Protein AF-A0AA88CLH5-F1 (afdb_monomer)

Sequence (99 aa):
MVIEKLLVIVVACMLAKANALSVSETPLQIAKDNCEAQCGNVKIPFPFGIGSNCFIDKWFEVFCNKSTTPHRPFLKHTQWEVLDITDFYTDPYRYGGIQ

InterPro domains:
  IPR025287 Wall-associated receptor kinase, galacturonan-binding domain [PF13947] (35-86)

Structure (mmCIF, N/CA/C/O backbone):
data_AF-A0AA88CLH5-F1
#
_entry.id   AF-A0AA88CLH5-F1
#
loop_
_atom_site.group_PDB
_atom_site.id
_atom_site.type_symbol
_atom_site.label_atom_id
_atom_site.label_alt_id
_atom_site.label_comp_id
_atom_site.label_asym_id
_atom_site.label_entity_id
_atom_site.label_seq_id
_atom_site.pdbx_PDB_ins_code
_atom_site.Cartn_x
_atom_site.Cartn_y
_atom_site.Cartn_z
_atom_site.occupancy
_atom_site.B_iso_or_equiv
_atom_site.auth_seq_id
_atom_site.auth_comp_id
_atom_site.auth_asym_id
_atom_site.auth_atom_id
_atom_site.pdbx_PDB_model_num
ATOM 1 N N . MET A 1 1 ? -10.288 -33.584 -57.149 1.00 58.69 1 MET A N 1
ATOM 2 C CA . MET A 1 1 ? -10.444 -32.117 -56.995 1.00 58.69 1 MET A CA 1
ATOM 3 C C . MET A 1 1 ? -10.748 -31.654 -55.561 1.00 58.69 1 MET A C 1
ATOM 5 O O . MET A 1 1 ? -10.463 -30.507 -55.257 1.00 58.69 1 MET A O 1
ATOM 9 N N . VAL A 1 2 ? -11.303 -32.495 -54.672 1.00 58.53 2 VAL A N 1
ATOM 10 C CA . VAL A 1 2 ? -11.606 -32.117 -53.268 1.00 58.53 2 VAL A CA 1
ATOM 11 C C . VAL A 1 2 ? -10.398 -32.310 -52.341 1.00 58.53 2 VAL A C 1
ATOM 13 O O . VAL A 1 2 ? -10.075 -31.430 -51.555 1.00 58.53 2 VAL A O 1
ATOM 16 N N . ILE A 1 3 ? -9.688 -33.432 -52.498 1.00 61.06 3 ILE A N 1
ATOM 17 C CA . ILE A 1 3 ? -8.510 -33.790 -51.689 1.00 61.06 3 ILE A CA 1
ATOM 18 C C . ILE A 1 3 ? -7.345 -32.823 -51.939 1.00 61.06 3 ILE A C 1
ATOM 20 O O . ILE A 1 3 ? -6.724 -32.361 -50.991 1.00 61.06 3 ILE A O 1
ATOM 24 N N . GLU A 1 4 ? -7.096 -32.436 -53.195 1.00 60.00 4 GLU A N 1
ATOM 25 C CA . GLU A 1 4 ? -6.051 -31.448 -53.507 1.00 60.00 4 GLU A CA 1
ATOM 26 C C . GLU A 1 4 ? -6.355 -30.070 -52.911 1.00 60.00 4 GLU A C 1
ATOM 28 O O . GLU A 1 4 ? -5.473 -29.431 -52.347 1.00 60.00 4 GLU A O 1
ATOM 33 N N . LYS A 1 5 ? -7.623 -29.636 -52.952 1.00 66.38 5 LYS A N 1
ATOM 34 C CA . LYS A 1 5 ? -8.059 -28.391 -52.302 1.00 66.38 5 LYS A CA 1
ATOM 35 C C . LYS A 1 5 ? -7.921 -28.464 -50.778 1.00 66.38 5 LYS A C 1
ATOM 37 O O . LYS A 1 5 ? -7.528 -27.476 -50.167 1.00 66.38 5 LYS A O 1
ATOM 42 N N . LEU A 1 6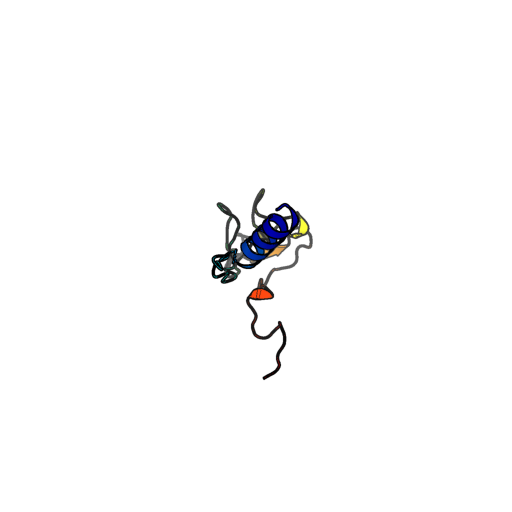 ? -8.200 -29.626 -50.179 1.00 69.19 6 LEU A N 1
ATOM 43 C CA . LEU A 1 6 ? -8.018 -29.868 -48.745 1.00 69.19 6 LEU A CA 1
ATOM 44 C C . LEU A 1 6 ? -6.537 -29.762 -48.346 1.00 69.19 6 LEU A C 1
ATOM 46 O O . LEU A 1 6 ? -6.219 -29.104 -47.358 1.00 69.19 6 LEU A O 1
ATOM 50 N N . LEU A 1 7 ? -5.638 -30.347 -49.146 1.00 69.12 7 LEU A N 1
ATOM 51 C CA . LEU A 1 7 ? -4.191 -30.293 -48.923 1.00 69.12 7 LEU A CA 1
ATOM 52 C C . LEU A 1 7 ? -3.670 -28.844 -48.952 1.00 69.12 7 LEU A C 1
ATOM 54 O O . LEU A 1 7 ? -2.901 -28.446 -48.080 1.00 69.12 7 LEU A O 1
ATOM 58 N N . VAL A 1 8 ? -4.138 -28.036 -49.912 1.00 76.50 8 VAL A N 1
ATOM 59 C CA . VAL A 1 8 ? -3.743 -26.622 -50.056 1.00 76.50 8 VAL A CA 1
ATOM 60 C C . VAL A 1 8 ? -4.174 -25.776 -48.854 1.00 76.50 8 VAL A C 1
ATOM 62 O O . VAL A 1 8 ? -3.388 -24.959 -48.377 1.00 76.50 8 VAL A O 1
ATOM 65 N N . ILE A 1 9 ? -5.389 -25.977 -48.332 1.00 78.00 9 ILE A N 1
ATOM 66 C CA . ILE A 1 9 ? -5.902 -25.214 -47.179 1.00 78.00 9 ILE A CA 1
ATOM 67 C C . ILE A 1 9 ? -5.067 -25.492 -45.923 1.00 78.00 9 ILE A C 1
ATOM 69 O O . ILE A 1 9 ? -4.692 -24.557 -45.217 1.00 78.00 9 ILE A O 1
ATOM 73 N N . VAL A 1 10 ? -4.725 -26.759 -45.667 1.00 77.19 10 VAL A N 1
ATOM 74 C CA . VAL A 1 10 ? -3.911 -27.146 -44.504 1.00 77.19 10 VAL A CA 1
ATOM 75 C C . VAL A 1 10 ? -2.517 -26.522 -44.581 1.00 77.19 10 VAL A C 1
ATOM 77 O O . VAL A 1 10 ? -2.061 -25.932 -43.605 1.00 77.19 10 VAL A O 1
ATOM 80 N N . VAL A 1 11 ? -1.858 -26.577 -45.745 1.00 78.38 11 VAL A N 1
ATOM 81 C CA . VAL A 1 11 ? -0.536 -25.955 -45.943 1.00 78.38 11 VAL A CA 1
ATOM 82 C C . VAL A 1 11 ? -0.604 -24.436 -45.755 1.00 78.38 11 VAL A C 1
ATOM 84 O O . VAL A 1 11 ? 0.259 -23.869 -45.089 1.00 78.38 11 VAL A O 1
ATOM 87 N N . ALA A 1 12 ? -1.646 -23.773 -46.267 1.00 79.25 12 ALA A N 1
ATOM 88 C CA . ALA A 1 12 ? -1.833 -22.332 -46.097 1.00 79.25 12 ALA A CA 1
ATOM 89 C C . ALA A 1 12 ? -2.009 -21.926 -44.621 1.00 79.25 12 ALA A C 1
ATOM 91 O O . ALA A 1 12 ? -1.402 -20.950 -44.181 1.00 79.25 12 ALA A O 1
ATOM 92 N N . CYS A 1 13 ? -2.772 -22.694 -43.835 1.00 73.56 13 CYS A N 1
ATOM 93 C CA . CYS A 1 13 ? -2.924 -22.453 -42.397 1.00 73.56 13 CYS A CA 1
ATOM 94 C C . CYS A 1 13 ? -1.599 -22.583 -41.636 1.00 73.56 13 CYS A C 1
ATOM 96 O O . CYS A 1 13 ? -1.325 -21.778 -40.753 1.00 73.56 13 CYS A O 1
ATOM 98 N N . MET A 1 14 ? -0.755 -23.553 -41.999 1.00 68.62 14 MET A N 1
ATOM 99 C CA . MET A 1 14 ? 0.554 -23.756 -41.361 1.00 68.62 14 MET A CA 1
ATOM 100 C C . MET A 1 14 ? 1.554 -22.636 -41.691 1.00 68.62 14 MET A C 1
ATOM 102 O O . MET A 1 14 ? 2.486 -22.388 -40.928 1.00 68.62 14 MET A O 1
ATOM 106 N N . LEU A 1 15 ? 1.367 -21.944 -42.821 1.00 73.19 15 LEU A N 1
ATOM 107 C CA . LEU A 1 15 ? 2.190 -20.803 -43.235 1.00 73.19 15 LEU A CA 1
ATOM 108 C C . LEU A 1 15 ? 1.729 -19.472 -42.630 1.00 73.19 15 LEU A C 1
ATOM 110 O O . LEU A 1 15 ? 2.497 -18.506 -42.646 1.00 73.19 15 LEU A O 1
ATOM 114 N N . ALA A 1 16 ? 0.519 -19.414 -42.066 1.00 71.00 16 ALA A N 1
ATOM 115 C CA . ALA A 1 16 ? 0.048 -18.271 -41.299 1.00 71.00 16 ALA A CA 1
ATOM 116 C C . ALA A 1 16 ? 0.793 -18.216 -39.955 1.00 71.00 16 ALA A C 1
ATOM 118 O O . ALA A 1 16 ? 0.275 -18.581 -38.903 1.00 71.00 16 ALA A O 1
ATOM 119 N N . LYS A 1 17 ? 2.046 -17.752 -39.980 1.00 65.56 17 LYS A N 1
ATOM 120 C CA . LYS A 1 17 ? 2.731 -17.297 -38.771 1.00 65.56 17 LYS A CA 1
ATOM 121 C C . LYS A 1 17 ? 1.942 -16.107 -38.234 1.00 65.56 17 LYS A C 1
ATOM 123 O O . LYS A 1 17 ? 1.964 -15.030 -38.826 1.00 65.56 17 LYS A O 1
ATOM 128 N N . ALA A 1 18 ? 1.242 -16.290 -37.119 1.00 64.62 18 ALA A N 1
ATOM 129 C CA . ALA A 1 18 ? 0.822 -15.159 -36.315 1.00 64.62 18 ALA A CA 1
ATOM 130 C C . ALA A 1 18 ? 2.102 -14.521 -35.764 1.00 64.62 18 ALA A C 1
ATOM 132 O O . ALA A 1 18 ? 2.717 -15.054 -34.843 1.00 64.62 18 ALA A O 1
ATOM 133 N N . ASN A 1 19 ? 2.544 -13.405 -36.345 1.00 62.47 19 ASN A N 1
ATOM 134 C CA . ASN A 1 19 ? 3.469 -12.532 -35.637 1.00 62.47 19 ASN A CA 1
ATOM 135 C C . ASN A 1 19 ? 2.680 -11.941 -34.468 1.00 62.47 19 ASN A C 1
ATOM 137 O O . ASN A 1 19 ? 2.018 -10.914 -34.608 1.00 62.47 19 ASN A O 1
ATOM 141 N N . ALA A 1 20 ? 2.715 -12.617 -33.322 1.00 62.41 20 ALA A N 1
ATOM 142 C CA . ALA A 1 20 ? 2.434 -11.952 -32.068 1.00 62.41 20 ALA A CA 1
ATOM 143 C C . ALA A 1 20 ? 3.506 -10.866 -31.926 1.00 62.41 20 ALA A C 1
ATOM 145 O O . ALA A 1 20 ? 4.698 -11.166 -31.852 1.00 62.41 20 ALA A O 1
ATOM 146 N N . LEU A 1 21 ? 3.096 -9.598 -31.963 1.00 56.16 21 LEU A N 1
ATOM 147 C CA . LEU A 1 21 ? 3.940 -8.525 -31.463 1.00 56.16 21 LEU A CA 1
ATOM 148 C C . LEU A 1 21 ? 4.137 -8.826 -29.978 1.00 56.16 21 LEU A C 1
ATOM 150 O O . LEU A 1 21 ? 3.201 -8.706 -29.192 1.00 56.16 21 LEU A O 1
ATOM 154 N N . SER A 1 22 ? 5.329 -9.290 -29.611 1.00 58.06 22 SER A N 1
ATOM 155 C CA . SER A 1 22 ? 5.733 -9.379 -28.217 1.00 58.06 22 SER A CA 1
ATOM 156 C C . SER A 1 22 ? 5.743 -7.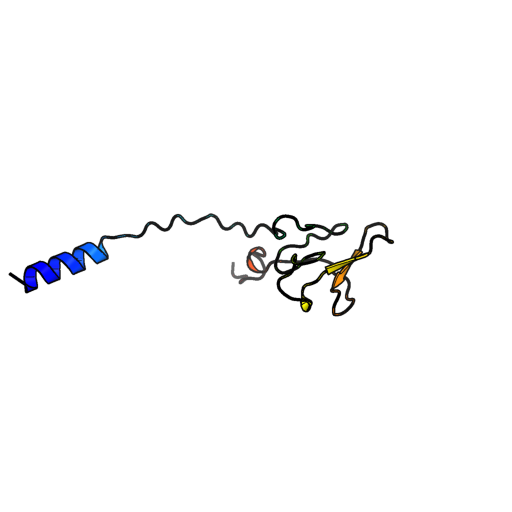955 -27.670 1.00 58.06 22 SER A C 1
ATOM 158 O O . SER A 1 22 ? 6.654 -7.177 -27.968 1.00 58.06 22 SER A O 1
ATOM 160 N N . VAL A 1 23 ? 4.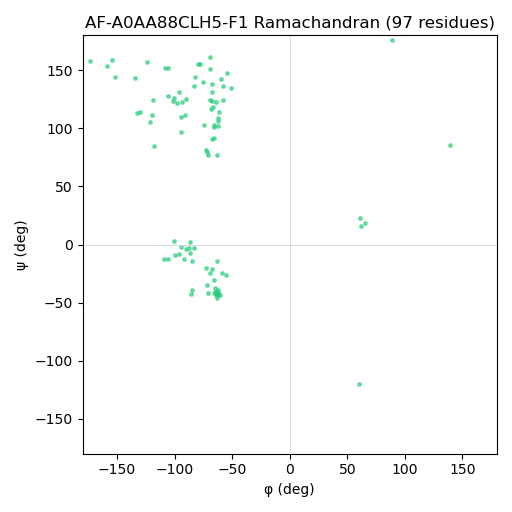706 -7.589 -26.918 1.00 59.19 23 VAL A N 1
ATOM 161 C CA . VAL A 1 23 ? 4.786 -6.450 -26.008 1.00 59.19 23 VAL A CA 1
ATOM 162 C C . VAL A 1 23 ? 5.944 -6.765 -25.068 1.00 59.19 23 VAL A C 1
ATOM 164 O O . VAL A 1 23 ? 5.997 -7.843 -24.481 1.00 59.19 23 VAL A O 1
ATOM 167 N N . SER A 1 24 ? 6.918 -5.862 -24.995 1.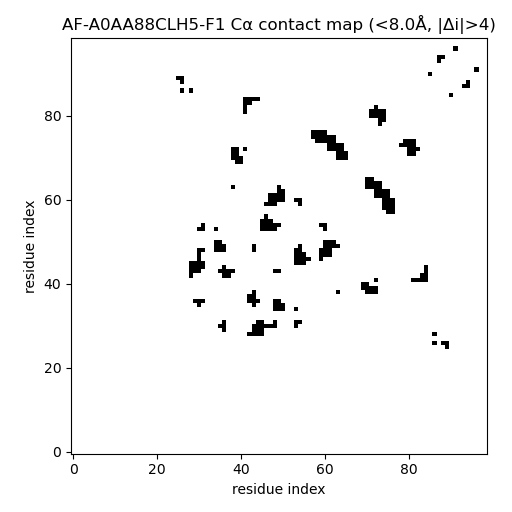00 58.50 24 SER A N 1
ATOM 168 C CA . SER A 1 24 ? 7.974 -5.939 -23.994 1.00 58.50 24 SER A CA 1
ATOM 169 C C . SER A 1 24 ? 7.326 -5.737 -22.627 1.00 58.50 24 SER A C 1
ATOM 171 O O . SER A 1 24 ? 7.170 -4.603 -22.182 1.00 58.50 24 SER A O 1
ATOM 173 N N . GLU A 1 25 ? 6.919 -6.824 -21.979 1.00 54.22 25 GLU A N 1
ATOM 174 C CA . GLU A 1 25 ? 6.507 -6.836 -20.579 1.00 54.22 25 GLU A CA 1
ATOM 175 C C . GLU A 1 25 ? 7.758 -6.652 -19.716 1.00 54.22 25 GLU A C 1
ATOM 177 O O . GLU A 1 25 ? 8.325 -7.594 -19.171 1.00 54.22 25 GLU A O 1
ATOM 182 N N . THR A 1 26 ? 8.232 -5.412 -19.590 1.00 47.09 26 THR A N 1
ATOM 183 C CA . THR A 1 26 ? 8.863 -5.045 -18.327 1.00 47.09 26 THR A CA 1
ATOM 184 C C . THR A 1 26 ? 7.755 -5.143 -17.282 1.00 47.09 26 THR A C 1
ATOM 186 O O . THR A 1 26 ? 6.731 -4.474 -17.458 1.00 47.09 26 THR A O 1
ATOM 189 N N . PRO A 1 27 ? 7.893 -5.948 -16.212 1.00 53.00 27 PRO A N 1
ATOM 190 C CA . PRO A 1 27 ? 6.931 -5.925 -15.127 1.00 53.00 27 PRO A CA 1
ATOM 191 C C . PRO A 1 27 ? 7.183 -4.616 -14.383 1.00 53.00 27 PRO A C 1
ATOM 193 O O . PRO A 1 27 ? 7.963 -4.499 -13.441 1.00 53.00 27 PRO A O 1
ATOM 196 N N . LEU A 1 28 ? 6.622 -3.547 -14.926 1.00 58.59 28 LEU A N 1
ATOM 197 C CA . LEU A 1 28 ? 6.584 -2.270 -14.267 1.00 58.59 28 LEU A CA 1
ATOM 198 C C . LEU A 1 28 ? 5.656 -2.491 -13.075 1.00 58.59 28 LEU A C 1
ATOM 200 O O . LEU A 1 28 ? 4.521 -2.938 -13.241 1.00 58.59 28 LEU A O 1
ATOM 204 N N . GLN A 1 29 ? 6.158 -2.208 -11.874 1.00 70.25 29 GLN A N 1
ATOM 205 C CA . GLN A 1 29 ? 5.357 -2.150 -10.656 1.00 70.25 29 GLN A CA 1
ATOM 206 C C . GLN A 1 29 ? 4.330 -1.016 -10.790 1.00 70.25 29 GLN A C 1
ATOM 208 O O . GLN A 1 29 ? 4.527 0.093 -10.292 1.00 70.25 29 GLN A O 1
ATOM 213 N N . ILE A 1 30 ? 3.273 -1.286 -11.549 1.00 85.69 30 ILE A N 1
ATOM 214 C CA . ILE A 1 30 ? 2.249 -0.335 -11.955 1.00 85.69 30 ILE A CA 1
ATOM 215 C C . ILE A 1 30 ? 1.076 -0.508 -11.009 1.00 85.69 30 ILE A C 1
ATOM 217 O O . ILE A 1 30 ? 0.501 -1.590 -10.872 1.00 85.69 30 ILE A O 1
ATOM 221 N N . ALA A 1 31 ? 0.720 0.581 -10.343 1.00 91.56 31 ALA A N 1
ATOM 222 C CA . ALA A 1 31 ? -0.569 0.674 -9.690 1.00 91.56 31 ALA A CA 1
ATOM 223 C C . ALA A 1 31 ? -1.670 0.757 -10.748 1.00 91.56 31 ALA A C 1
ATOM 225 O O . ALA A 1 31 ? -1.462 1.299 -11.832 1.00 91.56 31 ALA A O 1
ATOM 226 N N . LYS A 1 32 ? -2.861 0.260 -10.421 1.00 93.00 32 LYS A N 1
ATOM 227 C CA . LYS A 1 32 ? -4.030 0.406 -11.291 1.00 93.00 32 LYS A CA 1
ATOM 228 C C . LYS A 1 32 ? -4.285 1.886 -11.629 1.00 93.00 32 LYS A C 1
ATOM 230 O O . LYS A 1 32 ? -4.045 2.765 -10.801 1.00 93.00 32 LYS A O 1
ATOM 235 N N . ASP A 1 33 ? -4.805 2.155 -12.824 1.00 91.94 33 ASP A N 1
ATOM 236 C CA . ASP A 1 33 ? -5.110 3.518 -13.266 1.00 91.94 33 ASP A CA 1
ATOM 237 C C . ASP A 1 33 ? -5.954 4.285 -12.239 1.00 91.94 33 ASP A C 1
ATOM 239 O O . ASP A 1 33 ? -6.965 3.784 -11.737 1.00 91.94 33 ASP A O 1
ATOM 243 N N . ASN A 1 34 ? -5.558 5.534 -11.982 1.00 93.81 34 ASN A N 1
ATOM 244 C CA . ASN A 1 34 ? -6.173 6.438 -11.003 1.00 93.81 34 ASN A CA 1
ATOM 245 C C . ASN A 1 34 ? -6.045 5.999 -9.528 1.00 93.81 34 ASN A C 1
ATOM 247 O O . ASN A 1 34 ? -6.780 6.508 -8.682 1.00 93.81 34 ASN A O 1
ATOM 251 N N . CYS A 1 35 ? -5.115 5.097 -9.201 1.00 96.12 35 CYS A N 1
ATOM 252 C CA . CYS A 1 35 ? -4.826 4.680 -7.827 1.00 96.12 35 CYS A CA 1
ATOM 253 C C . CYS A 1 35 ? -3.511 5.261 -7.289 1.00 96.12 35 CYS A C 1
ATOM 255 O O . CYS A 1 35 ? -2.569 5.523 -8.037 1.00 96.12 35 CYS A O 1
ATOM 257 N N . GLU A 1 36 ? -3.435 5.447 -5.967 1.00 95.00 36 GLU A N 1
ATOM 258 C CA . GLU A 1 36 ? -2.208 5.887 -5.289 1.00 95.00 36 GLU A CA 1
ATOM 259 C C . GLU A 1 36 ? -1.156 4.768 -5.375 1.00 95.00 36 GLU A C 1
ATOM 261 O O . GLU A 1 36 ? -1.356 3.668 -4.862 1.00 95.00 36 GLU A O 1
ATOM 266 N N . ALA A 1 37 ? -0.041 5.053 -6.054 1.00 93.81 37 ALA A N 1
ATOM 267 C CA . ALA A 1 37 ? 0.983 4.061 -6.383 1.00 93.81 37 ALA 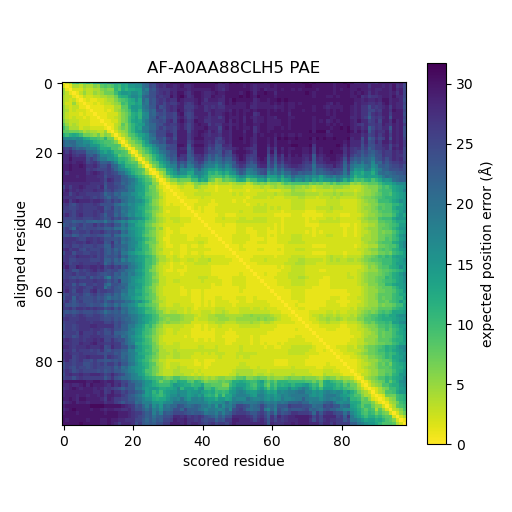A CA 1
ATOM 268 C C . ALA A 1 37 ? 2.085 3.908 -5.325 1.00 93.81 37 ALA A C 1
ATOM 270 O O . ALA A 1 37 ? 2.987 3.086 -5.488 1.00 93.81 37 ALA A O 1
ATOM 271 N N . GLN A 1 38 ? 2.068 4.719 -4.266 1.00 94.88 38 GLN A N 1
ATOM 272 C CA . GLN A 1 38 ? 3.133 4.744 -3.269 1.00 94.88 38 GLN A CA 1
ATOM 273 C C . GLN A 1 38 ? 2.608 5.186 -1.903 1.00 94.88 38 GLN A C 1
ATOM 275 O O . GLN A 1 38 ? 1.771 6.076 -1.818 1.00 94.88 38 GLN A O 1
ATOM 280 N N . CYS A 1 39 ? 3.148 4.608 -0.830 1.00 97.00 39 CYS A N 1
ATOM 281 C CA . CYS A 1 39 ? 2.960 5.086 0.537 1.00 97.00 39 CYS A CA 1
ATOM 282 C C . CYS A 1 39 ? 4.325 5.191 1.221 1.00 97.00 39 CYS A C 1
ATOM 284 O O . CYS A 1 39 ? 5.014 4.189 1.425 1.00 97.00 39 CYS A O 1
ATOM 286 N N . GLY A 1 40 ? 4.735 6.420 1.543 1.00 95.38 40 GLY A N 1
ATOM 287 C CA . GLY A 1 40 ? 6.089 6.683 2.024 1.00 95.38 40 GLY A CA 1
ATOM 288 C C . GLY A 1 40 ? 7.118 6.267 0.974 1.0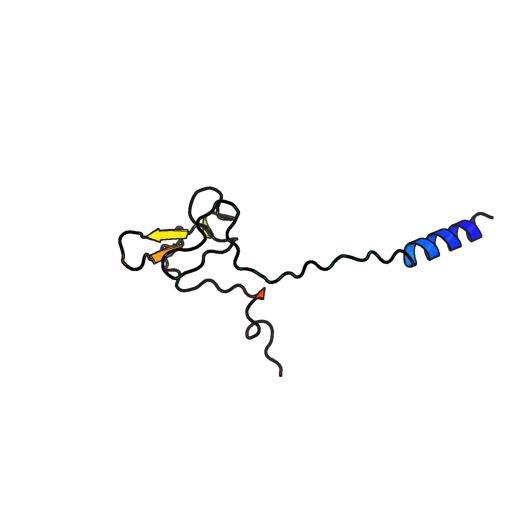0 95.38 40 GLY A C 1
ATOM 289 O O . GLY A 1 40 ? 7.086 6.758 -0.150 1.00 95.38 40 GLY A O 1
ATOM 290 N N . ASN A 1 41 ? 7.995 5.331 1.334 1.00 94.69 41 ASN A N 1
ATOM 291 C CA . ASN A 1 41 ? 9.041 4.828 0.439 1.00 94.69 41 ASN A CA 1
ATOM 292 C C . ASN A 1 41 ? 8.644 3.546 -0.314 1.00 94.69 41 ASN A C 1
ATOM 294 O O . ASN A 1 41 ? 9.421 3.061 -1.131 1.00 94.69 41 ASN A O 1
ATOM 298 N N . VAL A 1 42 ? 7.449 3.002 -0.068 1.00 94.19 42 VAL A N 1
ATOM 299 C CA . VAL A 1 42 ? 7.027 1.696 -0.592 1.00 94.19 42 VAL A CA 1
ATOM 300 C C . VAL A 1 42 ? 6.107 1.881 -1.790 1.00 94.19 42 VAL A C 1
ATOM 302 O O . VAL A 1 42 ? 5.076 2.551 -1.688 1.00 94.19 42 VAL A O 1
ATOM 305 N N . LYS A 1 43 ? 6.474 1.282 -2.927 1.00 93.81 43 LYS A N 1
ATOM 306 C CA . LYS A 1 43 ? 5.630 1.220 -4.128 1.00 93.81 43 LYS A CA 1
ATOM 307 C C . LYS A 1 43 ? 4.523 0.189 -3.939 1.00 93.81 43 LYS A C 1
ATOM 309 O O . LYS A 1 43 ? 4.768 -0.885 -3.403 1.00 93.81 43 LYS A O 1
ATOM 314 N N . ILE A 1 44 ? 3.322 0.515 -4.404 1.00 94.69 44 ILE A N 1
ATOM 315 C CA . ILE A 1 44 ? 2.121 -0.312 -4.274 1.00 94.69 44 ILE A CA 1
ATOM 316 C C . ILE A 1 44 ? 1.621 -0.693 -5.677 1.00 94.69 44 ILE A C 1
ATOM 318 O O . ILE A 1 44 ? 0.778 0.010 -6.237 1.00 94.69 44 ILE A O 1
ATOM 322 N N . PRO A 1 45 ? 2.165 -1.761 -6.289 1.00 93.31 45 PRO A N 1
ATOM 323 C CA . PRO A 1 45 ? 1.695 -2.251 -7.579 1.00 93.31 45 PRO A CA 1
ATOM 324 C C . PRO A 1 45 ? 0.407 -3.064 -7.444 1.00 93.31 45 PRO A C 1
ATOM 326 O O . PRO A 1 45 ? 0.171 -3.706 -6.419 1.00 93.31 45 PRO A O 1
ATOM 329 N N . PHE A 1 46 ? -0.375 -3.132 -8.522 1.00 92.50 46 PHE A N 1
ATOM 330 C CA . PHE A 1 46 ? -1.432 -4.137 -8.636 1.00 92.50 46 PHE A CA 1
ATOM 331 C C . PHE A 1 46 ? -0.806 -5.543 -8.504 1.00 92.50 46 PHE A C 1
ATOM 333 O O . PHE A 1 46 ? 0.254 -5.773 -9.087 1.00 92.50 46 PHE A O 1
ATOM 340 N N . PRO A 1 47 ? -1.394 -6.493 -7.750 1.00 93.56 47 PRO A N 1
ATOM 341 C CA . PRO A 1 47 ? -2.770 -6.550 -7.236 1.00 93.56 47 PRO A CA 1
ATOM 342 C C . PRO A 1 47 ? -3.055 -5.787 -5.933 1.00 93.56 47 PRO A C 1
ATOM 344 O O . PRO A 1 47 ? -4.210 -5.767 -5.494 1.00 93.56 47 PRO A O 1
ATOM 347 N N . PHE A 1 48 ? -2.041 -5.175 -5.318 1.00 95.81 48 PHE A N 1
ATOM 348 C CA . PHE A 1 48 ? -2.187 -4.341 -4.127 1.00 95.81 48 PHE A CA 1
ATOM 349 C C . PHE A 1 48 ? -2.672 -2.937 -4.491 1.00 95.81 48 PHE A C 1
ATOM 351 O O . PHE A 1 48 ? -2.462 -2.454 -5.603 1.00 95.81 48 PHE A O 1
ATOM 358 N N . GLY A 1 49 ? -3.313 -2.255 -3.543 1.00 96.75 49 GLY A N 1
ATOM 359 C CA . GLY A 1 49 ? -3.751 -0.885 -3.786 1.00 96.75 49 GLY A CA 1
ATOM 360 C C . GLY A 1 49 ? -4.321 -0.174 -2.574 1.00 96.75 49 GLY A C 1
ATOM 361 O O . GLY A 1 49 ? -4.789 -0.800 -1.623 1.00 96.75 49 GLY A O 1
ATOM 362 N N . ILE A 1 50 ? -4.293 1.155 -2.636 1.00 97.44 50 ILE A N 1
ATOM 363 C CA . ILE A 1 50 ? -4.828 2.058 -1.616 1.00 97.44 50 ILE A CA 1
ATOM 364 C C . ILE A 1 50 ? -6.130 2.661 -2.141 1.00 97.44 50 ILE A C 1
ATOM 366 O O . ILE A 1 50 ? -6.161 3.242 -3.224 1.00 97.44 50 ILE A O 1
ATOM 370 N N . GLY A 1 51 ? -7.198 2.566 -1.353 1.00 95.06 51 GLY A N 1
ATOM 371 C CA . GLY A 1 51 ? -8.497 3.130 -1.709 1.00 95.06 51 GLY A CA 1
ATOM 372 C C . GLY A 1 51 ? -9.394 2.177 -2.501 1.00 95.06 51 GLY A C 1
ATOM 373 O O . GLY A 1 51 ? -9.041 1.044 -2.824 1.00 95.06 51 GLY A O 1
ATOM 374 N N . SER A 1 52 ? -10.616 2.634 -2.762 1.00 94.69 52 SER A N 1
ATOM 375 C CA . SER A 1 52 ? -11.667 1.794 -3.346 1.00 94.69 52 SER A CA 1
ATOM 376 C C . SER A 1 52 ? -11.338 1.398 -4.785 1.00 94.69 52 SER A C 1
ATOM 378 O O . SER A 1 52 ? -10.921 2.236 -5.576 1.00 94.69 52 SER A O 1
ATOM 380 N N . ASN A 1 53 ? -11.586 0.133 -5.140 1.00 95.75 53 ASN A N 1
ATOM 381 C CA . ASN A 1 53 ? -11.344 -0.435 -6.474 1.00 95.75 53 ASN A CA 1
ATOM 382 C C . ASN A 1 53 ? -9.876 -0.423 -6.946 1.00 95.75 53 ASN A C 1
ATOM 384 O O . ASN A 1 53 ? -9.641 -0.635 -8.137 1.00 95.75 53 ASN A O 1
ATOM 388 N N . CYS A 1 54 ? -8.906 -0.215 -6.050 1.00 97.31 54 CYS A N 1
ATOM 389 C CA . CYS A 1 54 ? -7.477 -0.175 -6.384 1.00 97.31 54 CYS A CA 1
ATOM 390 C C . CYS A 1 54 ? -6.730 -1.494 -6.165 1.00 97.31 54 CYS A C 1
ATOM 392 O O . CYS A 1 54 ? -5.586 -1.626 -6.581 1.00 97.31 54 CYS A O 1
ATOM 394 N N . PHE A 1 55 ? -7.384 -2.472 -5.554 1.00 96.44 55 PHE A N 1
ATOM 395 C CA . PHE A 1 55 ? -6.845 -3.789 -5.241 1.00 96.44 55 PHE A CA 1
ATOM 396 C C . PHE A 1 55 ? -7.735 -4.876 -5.851 1.00 96.44 55 PHE A C 1
ATOM 398 O O . PHE A 1 55 ? -8.913 -4.635 -6.128 1.00 96.44 55 PHE A O 1
ATOM 405 N N . ILE A 1 56 ? -7.181 -6.070 -6.067 1.00 96.38 56 ILE A N 1
ATOM 406 C CA . ILE A 1 56 ? -7.935 -7.198 -6.642 1.00 96.38 56 ILE A CA 1
ATOM 407 C C . ILE A 1 56 ? -8.952 -7.788 -5.656 1.00 96.38 56 ILE A C 1
ATOM 409 O O . ILE A 1 56 ? -10.031 -8.217 -6.051 1.00 96.38 56 ILE A O 1
ATOM 413 N N . ASP A 1 57 ? -8.603 -7.791 -4.371 1.00 96.75 57 ASP A N 1
ATOM 414 C CA . ASP A 1 57 ? -9.403 -8.338 -3.284 1.00 96.75 57 ASP A CA 1
ATOM 415 C C . ASP A 1 57 ? -9.042 -7.642 -1.957 1.00 96.75 57 ASP A C 1
ATOM 417 O O . ASP A 1 57 ? -7.963 -7.062 -1.826 1.00 96.75 57 ASP A O 1
ATOM 421 N N . LYS A 1 58 ? -9.937 -7.693 -0.962 1.00 96.12 58 LYS A N 1
ATOM 422 C CA . LYS A 1 58 ? -9.756 -7.063 0.357 1.00 96.12 58 LYS A CA 1
ATOM 423 C C . LYS A 1 58 ? -8.479 -7.494 1.085 1.00 96.12 58 LYS A C 1
ATOM 425 O O . LYS A 1 58 ? -7.969 -6.724 1.895 1.00 96.12 58 LYS A O 1
ATOM 430 N N . TRP A 1 59 ? -7.952 -8.686 0.813 1.00 96.25 59 TRP A N 1
ATOM 431 C CA . TRP A 1 59 ? -6.671 -9.140 1.365 1.00 96.25 59 TRP A CA 1
ATOM 432 C C . TRP A 1 59 ? -5.462 -8.355 0.833 1.00 96.25 59 TRP A C 1
ATOM 434 O O . TRP A 1 59 ? -4.428 -8.303 1.495 1.00 96.25 59 TRP A O 1
ATOM 444 N N . PHE A 1 60 ? -5.609 -7.705 -0.322 1.00 96.19 60 PHE A N 1
ATOM 445 C CA . PHE A 1 60 ? -4.589 -6.886 -0.981 1.00 96.19 60 PHE A CA 1
ATOM 446 C C . PHE A 1 60 ? -4.801 -5.379 -0.756 1.00 96.19 60 PHE A C 1
ATOM 448 O O . PHE A 1 60 ? -4.059 -4.556 -1.297 1.00 96.19 60 PHE A O 1
ATOM 455 N N . GLU A 1 61 ? -5.807 -4.993 0.036 1.00 97.88 61 GLU A N 1
ATOM 456 C CA . GLU A 1 61 ? -6.027 -3.595 0.394 1.00 97.88 61 GLU A CA 1
ATOM 457 C C . GLU A 1 61 ? -4.906 -3.101 1.319 1.00 97.88 61 GLU A C 1
ATOM 459 O O . GLU A 1 61 ? -4.670 -3.646 2.402 1.00 97.88 61 GLU A O 1
ATOM 464 N N . VAL A 1 62 ? -4.248 -2.021 0.905 1.00 98.06 62 VAL A N 1
ATOM 465 C CA . VAL A 1 62 ? -3.211 -1.341 1.677 1.00 98.06 62 VAL A CA 1
ATOM 466 C C . VAL A 1 62 ? -3.809 -0.109 2.344 1.00 98.06 62 VAL A C 1
ATOM 468 O O . VAL A 1 62 ? -4.387 0.769 1.701 1.00 98.06 62 VAL A O 1
ATOM 471 N N . PHE A 1 63 ? -3.639 -0.024 3.657 1.00 97.81 63 PHE A N 1
ATOM 472 C CA . PHE A 1 63 ? -3.886 1.177 4.435 1.00 97.81 63 PHE A CA 1
ATOM 473 C C . PHE A 1 63 ? -2.582 1.969 4.576 1.00 97.81 63 PHE A C 1
ATOM 475 O O . PHE A 1 63 ? -1.597 1.457 5.102 1.00 97.81 63 PHE A O 1
ATOM 482 N N . CYS A 1 64 ? -2.574 3.227 4.133 1.00 97.81 64 CYS A N 1
ATOM 483 C CA . CYS A 1 64 ? -1.430 4.118 4.314 1.00 97.81 64 CYS A CA 1
ATOM 484 C C . CYS A 1 64 ? -1.618 4.967 5.576 1.00 97.81 64 CYS A C 1
ATOM 486 O O . CYS A 1 64 ? -2.456 5.871 5.607 1.00 97.81 64 CYS A O 1
ATOM 488 N N . ASN A 1 65 ? -0.829 4.696 6.616 1.00 97.75 65 ASN A N 1
ATOM 489 C CA . ASN A 1 65 ? -0.810 5.504 7.825 1.00 97.75 65 ASN A CA 1
ATOM 490 C C . ASN A 1 65 ? -0.069 6.822 7.558 1.00 97.75 65 ASN A C 1
ATOM 492 O O . ASN A 1 65 ? 1.164 6.862 7.520 1.00 97.75 65 ASN A O 1
ATOM 496 N N . LYS A 1 66 ? -0.841 7.901 7.392 1.00 96.69 66 LYS A N 1
ATOM 497 C CA . LYS A 1 66 ? -0.331 9.255 7.126 1.00 96.69 66 LYS A CA 1
ATOM 498 C C . LYS A 1 66 ? 0.006 10.051 8.401 1.00 96.69 66 LYS A C 1
ATOM 500 O O . LYS A 1 66 ? 0.410 11.202 8.312 1.00 96.69 66 LYS A O 1
ATOM 505 N N . SER A 1 67 ? -0.139 9.455 9.588 1.00 97.31 67 SER A N 1
ATOM 506 C CA . SER A 1 67 ? 0.203 10.097 10.869 1.00 97.31 67 SER A CA 1
ATOM 507 C C . SER A 1 67 ? 1.674 9.935 11.266 1.00 97.31 67 SER A C 1
ATOM 509 O O . SER A 1 67 ? 2.101 10.523 12.257 1.00 97.31 67 SER A O 1
ATOM 511 N N . THR A 1 68 ? 2.454 9.136 10.532 1.00 95.00 68 THR A N 1
ATOM 512 C CA . THR A 1 68 ? 3.894 8.952 10.765 1.00 95.00 68 THR A CA 1
ATOM 513 C C . THR A 1 68 ? 4.712 9.622 9.670 1.00 95.00 68 THR A C 1
ATOM 515 O O . THR A 1 68 ? 4.268 9.693 8.530 1.00 95.00 68 THR A O 1
ATOM 518 N N . THR A 1 69 ? 5.935 10.044 9.991 1.00 94.62 69 THR A N 1
ATOM 519 C CA . THR A 1 69 ? 6.889 10.571 9.005 1.00 94.62 69 THR A CA 1
ATOM 520 C C . THR A 1 69 ? 8.141 9.686 9.009 1.00 94.62 69 THR A C 1
ATOM 522 O O . THR A 1 69 ? 8.853 9.690 10.014 1.00 94.62 69 THR A O 1
ATOM 525 N N . PRO A 1 70 ? 8.422 8.917 7.937 1.00 93.88 70 PRO A N 1
ATOM 526 C CA . PRO A 1 70 ? 7.633 8.789 6.704 1.00 93.88 70 PRO A CA 1
ATOM 527 C C . PRO A 1 70 ? 6.287 8.070 6.918 1.00 93.88 70 PRO A C 1
ATOM 529 O O . PRO A 1 70 ? 6.093 7.370 7.918 1.00 93.88 70 PRO A O 1
ATOM 532 N N . HIS A 1 71 ? 5.352 8.245 5.976 1.00 97.88 71 HIS A N 1
ATOM 533 C CA . HIS A 1 71 ? 4.087 7.501 5.967 1.00 97.88 71 HIS A CA 1
ATOM 534 C C . HIS A 1 71 ? 4.364 5.997 5.878 1.00 97.88 71 HIS A C 1
ATOM 536 O O . HIS A 1 71 ? 5.282 5.585 5.165 1.00 97.88 71 HIS A O 1
ATOM 542 N N . ARG A 1 72 ? 3.571 5.187 6.583 1.00 97.81 72 ARG A N 1
ATOM 543 C CA . ARG A 1 72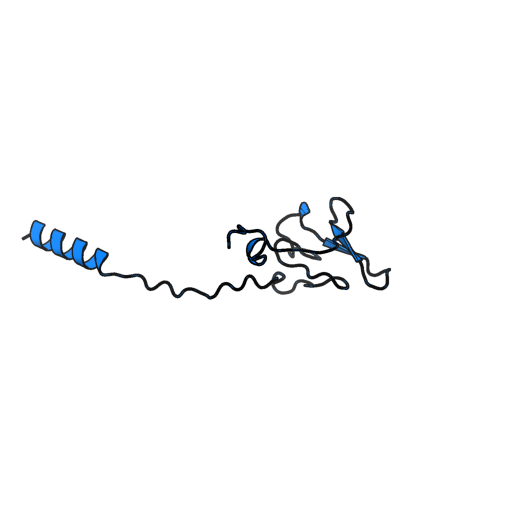 ? 3.798 3.739 6.681 1.00 97.81 72 ARG A CA 1
ATOM 544 C C . ARG A 1 72 ? 2.631 2.924 6.119 1.00 97.81 72 ARG A C 1
ATOM 546 O O . ARG A 1 72 ? 1.501 3.128 6.567 1.00 97.81 72 ARG A O 1
ATOM 553 N N . PRO A 1 73 ? 2.866 2.019 5.155 1.00 97.88 73 PRO A N 1
ATOM 554 C CA . PRO A 1 73 ? 1.827 1.143 4.624 1.00 97.88 73 PRO A CA 1
ATOM 555 C C . PRO A 1 73 ? 1.601 -0.087 5.507 1.00 97.88 73 PRO A C 1
ATOM 557 O O . PRO A 1 73 ? 2.539 -0.682 6.032 1.00 97.88 73 PRO A O 1
ATOM 560 N N . PHE A 1 74 ? 0.345 -0.513 5.603 1.00 98.06 74 PHE A N 1
ATOM 561 C CA . PHE A 1 74 ? -0.071 -1.731 6.290 1.00 98.06 74 PHE A CA 1
ATOM 562 C C . PHE A 1 74 ? -1.056 -2.513 5.424 1.00 98.06 74 PHE A C 1
ATOM 564 O O . PHE A 1 74 ? -1.927 -1.921 4.787 1.00 98.06 74 PHE A O 1
ATOM 571 N N . LEU A 1 75 ? -0.983 -3.843 5.439 1.00 97.75 75 LEU A N 1
ATOM 572 C CA . LEU A 1 75 ? -2.065 -4.673 4.909 1.00 97.75 75 LEU A CA 1
ATOM 573 C C . LEU A 1 75 ? -3.289 -4.487 5.795 1.00 97.75 75 LEU A C 1
ATOM 575 O O . LEU A 1 75 ? -3.262 -4.809 6.982 1.00 97.75 75 LEU A O 1
ATOM 579 N N . LYS A 1 76 ? -4.386 -3.980 5.238 1.00 96.88 76 LYS A N 1
ATOM 580 C CA . LYS A 1 76 ? -5.556 -3.614 6.041 1.00 96.88 76 LYS A CA 1
ATOM 581 C C . LYS A 1 76 ? -6.213 -4.828 6.696 1.00 96.88 76 LYS A C 1
ATOM 583 O O . LYS A 1 76 ? -6.768 -4.707 7.784 1.00 96.88 76 LYS A O 1
ATOM 588 N N . HIS A 1 77 ? -6.132 -6.000 6.072 1.00 96.25 77 HIS A N 1
ATOM 589 C CA . HIS A 1 77 ? -6.722 -7.211 6.634 1.00 96.25 77 HIS A CA 1
ATOM 590 C C . HIS A 1 77 ? -5.966 -7.732 7.871 1.00 96.25 77 HIS A C 1
ATOM 592 O O . HIS A 1 77 ? -6.598 -8.119 8.848 1.00 96.25 77 HIS A O 1
ATOM 598 N N . THR A 1 78 ? -4.628 -7.722 7.854 1.00 96.25 78 THR A N 1
ATOM 599 C CA . THR A 1 78 ? -3.788 -8.313 8.918 1.00 96.25 78 THR A CA 1
ATOM 600 C C . THR A 1 78 ? -3.126 -7.289 9.840 1.00 96.25 78 THR A C 1
ATOM 602 O O . THR A 1 78 ? -2.607 -7.666 10.886 1.00 96.25 78 THR A O 1
ATOM 605 N N . GLN A 1 79 ? -3.138 -6.004 9.472 1.00 96.88 79 GLN A N 1
ATOM 606 C CA . GLN A 1 79 ? -2.428 -4.907 10.145 1.00 96.88 79 GLN A CA 1
ATOM 607 C C . GLN A 1 79 ? -0.899 -5.075 10.176 1.00 96.88 79 GLN A C 1
ATOM 609 O O . GLN A 1 79 ? -0.220 -4.491 11.018 1.00 96.88 79 GLN A O 1
ATOM 614 N N . TRP A 1 80 ? -0.335 -5.862 9.257 1.00 97.06 80 TRP A N 1
ATOM 615 C CA . TRP A 1 80 ? 1.116 -6.005 9.120 1.00 97.06 80 TRP A CA 1
ATOM 616 C C . 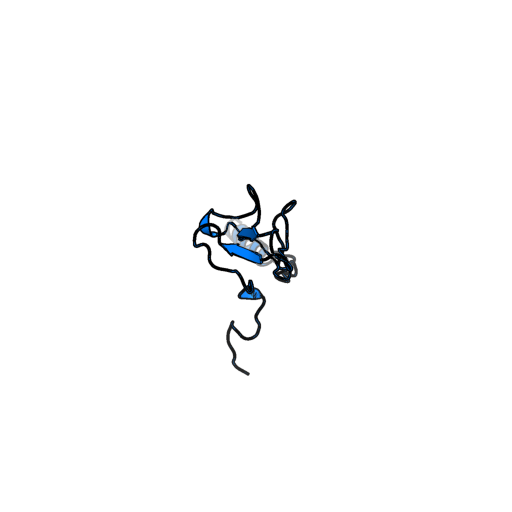TRP A 1 80 ? 1.706 -4.875 8.287 1.00 97.06 80 TRP A C 1
ATOM 618 O O . TRP A 1 80 ? 1.146 -4.519 7.251 1.00 97.06 80 TRP A O 1
ATOM 628 N N . GLU A 1 81 ? 2.837 -4.332 8.738 1.00 97.44 81 GLU A N 1
ATOM 629 C CA . GLU A 1 81 ? 3.581 -3.301 8.013 1.00 97.44 81 GLU A CA 1
ATOM 630 C C . GLU A 1 81 ? 4.179 -3.886 6.730 1.00 97.44 81 GLU A C 1
ATOM 632 O O . GLU A 1 81 ? 4.806 -4.948 6.746 1.00 97.44 81 GLU A O 1
ATOM 637 N N . VAL A 1 82 ? 3.979 -3.190 5.613 1.00 96.50 82 VAL A N 1
ATOM 638 C CA . VAL A 1 82 ? 4.559 -3.573 4.325 1.00 96.50 82 VAL A CA 1
ATOM 639 C C . VAL A 1 82 ? 5.907 -2.880 4.194 1.00 96.50 82 VAL A C 1
ATOM 641 O O . VAL A 1 82 ? 5.972 -1.662 4.072 1.00 96.50 82 VAL A O 1
ATOM 644 N N . LEU A 1 83 ? 6.991 -3.648 4.228 1.00 94.62 83 LEU A N 1
ATOM 645 C CA . LEU A 1 83 ? 8.340 -3.091 4.090 1.00 94.62 83 LEU A CA 1
ATOM 646 C C . LEU A 1 83 ? 8.742 -2.928 2.624 1.00 94.62 83 LEU A C 1
ATOM 648 O O . LEU A 1 83 ? 9.374 -1.940 2.265 1.00 94.62 83 LEU A O 1
ATOM 652 N N . ASP A 1 84 ? 8.362 -3.895 1.792 1.00 91.19 84 ASP A N 1
ATOM 653 C CA . ASP A 1 84 ? 8.625 -3.897 0.359 1.00 91.19 84 ASP A CA 1
ATOM 654 C C . ASP A 1 84 ? 7.635 -4.821 -0.362 1.00 91.19 84 ASP A C 1
ATOM 656 O O . ASP A 1 84 ? 7.126 -5.780 0.228 1.00 91.19 84 ASP A O 1
ATOM 660 N N . ILE A 1 85 ? 7.372 -4.535 -1.637 1.00 89.25 85 ILE A N 1
ATOM 661 C CA . ILE A 1 85 ? 6.576 -5.387 -2.521 1.00 89.25 85 ILE A CA 1
ATOM 662 C C . ILE A 1 85 ? 7.464 -5.756 -3.702 1.00 89.25 85 ILE A C 1
ATOM 664 O O . ILE A 1 85 ? 7.722 -4.950 -4.595 1.00 89.25 85 ILE A O 1
ATOM 668 N N . THR A 1 86 ? 7.927 -7.001 -3.698 1.00 81.62 86 THR A N 1
ATOM 669 C CA . THR A 1 86 ? 8.692 -7.578 -4.800 1.00 81.62 86 THR A CA 1
ATOM 670 C C . THR A 1 86 ? 7.753 -8.353 -5.705 1.00 81.62 86 THR A C 1
ATOM 672 O O . THR A 1 86 ? 6.946 -9.158 -5.241 1.00 81.62 86 THR A O 1
ATOM 675 N N . ASP A 1 87 ? 7.849 -8.098 -7.006 1.00 70.81 87 ASP A N 1
ATOM 676 C CA . ASP A 1 87 ? 7.199 -8.946 -7.992 1.00 70.81 87 ASP A CA 1
ATOM 677 C C . ASP A 1 87 ? 8.184 -10.048 -8.389 1.00 70.81 87 ASP A C 1
ATOM 679 O O . ASP A 1 87 ? 9.311 -9.758 -8.802 1.00 70.81 87 ASP A O 1
ATOM 683 N N . PHE A 1 88 ? 7.771 -11.309 -8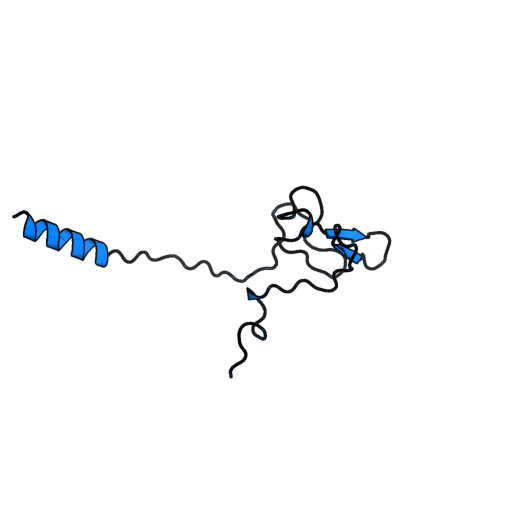.266 1.00 67.25 88 PHE A N 1
ATOM 684 C CA . PHE A 1 88 ? 8.595 -12.463 -8.625 1.00 67.25 88 PHE A CA 1
ATOM 685 C C . PHE A 1 88 ? 9.022 -12.441 -10.095 1.00 67.25 88 PHE A C 1
ATOM 687 O O . PHE A 1 88 ? 10.059 -13.007 -10.425 1.00 67.25 88 PHE A O 1
ATOM 694 N N . TYR A 1 89 ? 8.277 -11.759 -10.969 1.00 60.16 89 TYR A N 1
ATOM 695 C CA . TYR A 1 89 ? 8.659 -11.600 -12.374 1.00 60.16 89 TYR A CA 1
ATOM 696 C C . TYR A 1 89 ? 9.839 -10.636 -12.582 1.00 60.16 89 TYR A C 1
ATOM 698 O O . TYR A 1 89 ? 10.507 -10.700 -13.611 1.00 60.16 89 TYR A O 1
ATOM 706 N N . THR A 1 90 ? 10.115 -9.752 -11.617 1.00 59.31 90 THR A N 1
ATOM 707 C CA . THR A 1 90 ? 11.193 -8.743 -11.702 1.00 59.31 90 THR A CA 1
ATOM 708 C C . THR A 1 90 ? 12.462 -9.121 -10.959 1.00 59.31 90 THR A C 1
ATOM 710 O O . THR A 1 90 ? 13.452 -8.407 -11.091 1.00 59.31 90 THR A O 1
ATOM 713 N N . ASP A 1 91 ? 12.447 -10.198 -10.171 1.00 59.25 91 ASP A N 1
ATOM 714 C CA . ASP A 1 91 ? 13.606 -10.607 -9.384 1.00 59.25 91 ASP A CA 1
ATOM 715 C C . ASP A 1 91 ? 14.436 -11.654 -10.155 1.00 59.25 91 ASP A C 1
ATOM 717 O O . ASP A 1 91 ? 14.121 -12.851 -10.101 1.00 59.25 91 ASP A O 1
ATOM 721 N N . PRO A 1 92 ? 15.515 -11.249 -10.863 1.00 58.62 92 PRO A N 1
ATOM 722 C CA . PRO A 1 92 ? 16.373 -12.188 -11.583 1.00 58.62 92 PRO A CA 1
ATOM 723 C C . PRO A 1 92 ? 17.077 -13.180 -10.646 1.00 58.62 92 PRO A C 1
ATOM 725 O O . PRO A 1 92 ? 17.600 -14.187 -11.114 1.00 58.62 92 PRO A O 1
ATOM 728 N N . TYR A 1 93 ? 17.084 -12.933 -9.331 1.00 63.25 93 TYR A N 1
ATOM 729 C CA . TYR A 1 93 ? 17.729 -13.795 -8.347 1.00 63.25 93 TYR A CA 1
ATOM 730 C C . TYR A 1 93 ? 16.789 -14.851 -7.754 1.00 63.25 93 TYR A C 1
ATOM 732 O O . TYR A 1 93 ? 17.268 -15.789 -7.115 1.00 63.25 93 TYR A O 1
ATOM 740 N N . ARG A 1 94 ? 15.466 -14.745 -7.962 1.00 63.41 94 ARG A N 1
ATOM 741 C CA . ARG A 1 94 ? 14.479 -15.648 -7.336 1.00 63.41 94 ARG A CA 1
ATOM 742 C C . ARG A 1 94 ? 13.796 -16.645 -8.264 1.00 63.41 94 ARG A C 1
ATOM 744 O O . ARG A 1 94 ? 13.194 -17.584 -7.748 1.00 63.41 94 ARG A O 1
ATOM 751 N N . TYR A 1 95 ? 13.911 -16.503 -9.586 1.00 60.09 95 TYR A N 1
ATOM 752 C CA . TYR A 1 95 ? 13.284 -17.434 -10.542 1.00 60.09 95 TYR A CA 1
ATOM 753 C C . TYR A 1 95 ? 14.139 -18.662 -10.905 1.00 60.09 95 TYR A C 1
ATOM 755 O O . TYR A 1 95 ? 13.684 -19.553 -11.617 1.00 60.09 95 TYR A O 1
ATOM 763 N N . GLY A 1 96 ? 15.365 -18.746 -10.386 1.00 56.38 96 GLY A N 1
ATOM 764 C CA . GLY A 1 96 ? 16.274 -19.858 -10.650 1.00 56.38 96 GLY A CA 1
ATOM 765 C C . GLY A 1 96 ? 17.692 -19.357 -10.845 1.00 56.38 96 GLY A C 1
ATOM 766 O O . GLY A 1 96 ? 18.132 -19.139 -11.968 1.00 56.38 96 GLY A O 1
ATOM 767 N N . GLY A 1 97 ? 18.419 -19.193 -9.743 1.00 61.03 97 GLY A N 1
ATOM 768 C CA . GLY A 1 97 ? 19.868 -19.103 -9.811 1.00 61.03 97 GLY A CA 1
ATOM 769 C C . GLY A 1 97 ? 20.444 -20.440 -10.279 1.00 61.03 97 GLY A C 1
ATOM 770 O O . GLY A 1 97 ? 20.560 -21.367 -9.484 1.00 61.03 97 GLY A O 1
ATOM 771 N N . ILE A 1 98 ? 20.813 -20.520 -11.555 1.00 54.34 98 ILE A N 1
ATOM 772 C CA . ILE A 1 98 ? 21.969 -21.284 -12.025 1.00 54.34 98 ILE A CA 1
ATOM 773 C C . ILE A 1 98 ? 22.744 -20.380 -12.980 1.00 54.34 98 ILE A C 1
ATOM 775 O O . ILE A 1 98 ? 22.251 -20.008 -14.045 1.00 54.34 98 ILE A O 1
ATOM 779 N N . GLN A 1 99 ? 23.945 -20.009 -12.555 1.00 47.34 99 GLN A N 1
ATOM 780 C CA . GLN A 1 99 ? 25.012 -19.582 -13.445 1.00 47.34 99 GLN A CA 1
ATOM 781 C C . GLN A 1 99 ? 25.999 -20.737 -13.566 1.00 47.34 99 GLN A C 1
ATOM 783 O O . GLN A 1 99 ? 26.192 -21.433 -12.540 1.00 47.34 99 GLN A O 1
#

Organism: Ficus carica (NCBI:txid3494)

Nearest PDB structures (foldseek):
  7kf3-assembly1_B  TM=6.142E-01  e=4.065E+00  Brucella abortus 2308
  7lv0-assembly1_u  TM=5.857E-01  e=6.469E+00  Escherichia coli K-12
  8oz0-assembly1_U  TM=5.027E-01  e=7.388E+00  Homo sapiens

Mean predicted aligned error: 13.82 Å

Foldseek 3Di:
DVVVVVVVVVVVVVPPPPPPPPDPPPVDQDFPPPFDQDQQPEGARPCAGEDPPRHPDLQRYWDWQVVDVRIWIARPVPRHTDPYDDDCVNDPPRPDDDD

Radius of gyration: 23.13 Å; Cα contacts (8 Å, |Δi|>4): 141; chains: 1; bounding box: 37×44×68 Å

Secondary structure (DSSP, 8-state):
-HHHHHHHHHHHHHH--------------PPPTTSB-EETTEE--TT-BBSTTSSSSGGGBEEEETTSSS-EEEETTT--B------TTT-TTTS----

Solvent-accessible surface area (backbone atoms only — not comparable to full-atom values): 6078 Å² total; per-residue (Å²): 120,66,66,63,53,51,54,51,52,54,54,52,57,72,67,59,70,77,78,72,79,77,72,83,77,68,78,67,80,48,36,43,89,98,38,58,42,59,34,58,92,30,61,28,27,55,59,26,12,37,65,87,89,21,30,80,45,70,77,34,27,37,40,65,42,76,91,44,90,69,31,45,32,20,31,59,70,78,68,45,74,56,81,71,75,82,55,73,91,68,36,81,75,73,77,62,80,75,131

pLDDT: mean 81.78, std 16.62, range [47.09, 98.06]